Protein AF-A0A1J3I3Y5-F1 (afdb_monomer_lite)

Foldseek 3Di:
DDPQVVQLCCLQPVLDHDDPPVLYQKDADDDDPVCCLPRRIDGDVVNDDPVQDPVNVVVSRVNSSVNNVCVVCVVVVVNVVVVVVVVVVVDPPPPPPDDDDD

Sequence (102 aa):
CSPLFEMVRSWVLEGELEDTFGEFFVVGQPVKVDLLWREGYKLHPGMLPSFISPSLAQRILRTGKSINFLRVCCDDHGWADAASEAAAASGTTTRRGGLGYG

Radius of gyration: 20.1 Å; chains: 1; bounding box: 39×53×52 Å

pLDDT: mean 79.62, std 18.86, range [36.91, 97.94]

Structure (mmCIF, N/CA/C/O backbone):
data_AF-A0A1J3I3Y5-F1
#
_entry.id   AF-A0A1J3I3Y5-F1
#
loop_
_atom_site.group_PDB
_atom_site.id
_atom_site.type_symbol
_atom_site.label_atom_id
_atom_site.label_alt_id
_atom_site.label_comp_id
_atom_site.label_asym_id
_atom_site.label_entity_id
_atom_site.label_seq_id
_atom_site.pdbx_PDB_ins_code
_atom_site.Cartn_x
_atom_site.Cartn_y
_atom_site.Cartn_z
_atom_site.occupancy
_atom_site.B_iso_or_equiv
_atom_site.auth_seq_id
_atom_site.auth_comp_id
_atom_site.auth_asym_id
_atom_site.auth_atom_id
_atom_site.pdbx_PDB_model_num
ATOM 1 N N . CYS A 1 1 ? 9.875 -0.960 19.545 1.00 55.75 1 CYS A N 1
ATOM 2 C CA . CYS A 1 1 ? 9.530 -1.567 18.245 1.00 55.75 1 CYS A CA 1
ATOM 3 C C . CYS A 1 1 ? 8.087 -2.048 18.315 1.00 55.75 1 CYS A C 1
ATOM 5 O O . CYS A 1 1 ? 7.784 -2.843 19.194 1.00 55.75 1 CYS A O 1
ATOM 7 N N . SER A 1 2 ? 7.190 -1.495 17.495 1.00 85.69 2 SER A N 1
ATOM 8 C CA . SER A 1 2 ? 5.782 -1.915 17.420 1.00 85.69 2 SER A CA 1
ATOM 9 C C . SER A 1 2 ? 5.587 -2.663 16.096 1.00 85.69 2 SER A C 1
ATOM 11 O O . SER A 1 2 ? 5.996 -2.105 15.078 1.00 85.69 2 SER A O 1
ATOM 13 N N . PRO A 1 3 ? 4.990 -3.871 16.069 1.00 90.38 3 PRO A N 1
ATOM 14 C CA . PRO A 1 3 ? 4.810 -4.652 14.837 1.00 90.38 3 PRO A CA 1
ATOM 15 C C . PRO A 1 3 ? 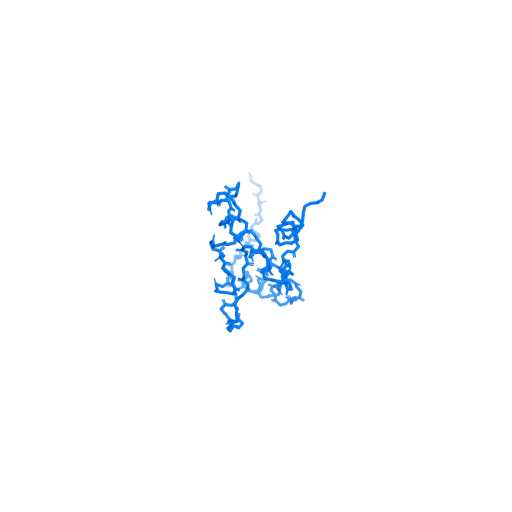4.134 -3.864 13.710 1.00 90.38 3 PRO A C 1
ATOM 17 O O . PRO A 1 3 ? 4.601 -3.858 12.577 1.00 90.38 3 PRO A O 1
ATOM 20 N N . LEU A 1 4 ? 3.102 -3.084 14.046 1.00 91.88 4 LEU A N 1
ATOM 21 C CA . LEU A 1 4 ? 2.415 -2.215 13.092 1.00 91.88 4 LEU A CA 1
ATOM 22 C C . LEU A 1 4 ? 3.343 -1.185 12.443 1.00 91.88 4 LEU A C 1
ATOM 24 O O . LEU A 1 4 ? 3.210 -0.890 11.259 1.00 91.88 4 LEU A O 1
ATOM 28 N N . PHE A 1 5 ? 4.262 -0.611 13.220 1.00 93.06 5 PHE A N 1
ATOM 29 C CA . PHE A 1 5 ? 5.198 0.371 12.691 1.00 93.06 5 PHE A CA 1
ATOM 30 C C . PHE A 1 5 ? 6.138 -0.263 11.667 1.00 93.06 5 PHE A C 1
ATOM 32 O O . PHE A 1 5 ? 6.355 0.337 10.620 1.00 93.06 5 PHE A O 1
ATOM 39 N N . GLU A 1 6 ? 6.635 -1.474 11.926 1.00 94.00 6 GLU A N 1
ATOM 40 C CA . GLU A 1 6 ? 7.484 -2.192 10.969 1.00 94.00 6 GLU A CA 1
ATOM 41 C C . GLU A 1 6 ? 6.720 -2.563 9.693 1.00 94.00 6 GLU A C 1
ATOM 43 O O . GLU A 1 6 ? 7.236 -2.327 8.604 1.00 94.00 6 GLU A O 1
ATOM 48 N N . MET A 1 7 ? 5.465 -3.017 9.803 1.00 95.19 7 MET A N 1
ATOM 49 C CA . MET A 1 7 ? 4.617 -3.287 8.630 1.00 95.19 7 MET A CA 1
ATOM 50 C C . MET A 1 7 ? 4.401 -2.028 7.776 1.00 95.19 7 MET A C 1
ATOM 52 O O . MET A 1 7 ? 4.545 -2.057 6.555 1.00 95.19 7 MET A O 1
ATOM 56 N N . VAL A 1 8 ? 4.117 -0.883 8.410 1.00 95.50 8 VAL A N 1
ATOM 57 C CA . VAL A 1 8 ? 3.999 0.403 7.701 1.00 95.50 8 VAL A CA 1
ATOM 58 C C . VAL A 1 8 ? 5.339 0.829 7.099 1.00 95.50 8 VAL A C 1
ATOM 60 O O . VAL A 1 8 ? 5.359 1.329 5.976 1.00 95.50 8 VAL A O 1
ATOM 63 N N . ARG A 1 9 ? 6.447 0.649 7.827 1.00 95.25 9 ARG A N 1
ATOM 64 C CA . ARG A 1 9 ? 7.798 1.014 7.385 1.00 95.25 9 ARG A CA 1
ATOM 65 C C . ARG A 1 9 ? 8.189 0.228 6.138 1.00 95.25 9 ARG A C 1
ATOM 67 O O . ARG A 1 9 ? 8.552 0.857 5.149 1.00 95.25 9 ARG A O 1
ATOM 74 N N . SER A 1 10 ? 8.081 -1.098 6.171 1.00 95.38 10 SER A N 1
ATOM 75 C CA . SER A 1 10 ? 8.432 -1.949 5.031 1.00 95.38 10 SER A CA 1
ATOM 76 C C . SER A 1 10 ? 7.543 -1.642 3.822 1.00 95.38 10 SER A C 1
ATOM 78 O O . SER A 1 10 ? 8.045 -1.354 2.736 1.00 95.38 10 SER A O 1
ATOM 80 N N . TRP A 1 11 ? 6.229 -1.493 4.022 1.00 96.19 11 TRP A N 1
ATOM 81 C CA . TRP A 1 11 ? 5.326 -1.134 2.927 1.00 96.19 11 TRP A CA 1
ATOM 82 C C . TRP A 1 11 ? 5.637 0.232 2.296 1.00 96.19 11 TRP A C 1
ATOM 84 O O . TRP A 1 11 ? 5.648 0.376 1.076 1.00 96.19 11 TRP A O 1
ATOM 94 N N . VAL A 1 12 ? 5.882 1.263 3.108 1.00 96.44 12 VAL A N 1
ATOM 95 C CA . VAL A 1 12 ? 6.051 2.643 2.620 1.00 96.44 12 VAL A CA 1
ATOM 96 C C . VAL A 1 12 ? 7.463 2.926 2.111 1.00 96.44 12 VAL A C 1
ATOM 98 O O . VAL A 1 12 ? 7.611 3.799 1.257 1.00 96.44 12 VAL A O 1
ATOM 101 N N . LEU A 1 13 ? 8.487 2.242 2.627 1.00 93.56 13 LEU A N 1
ATOM 102 C CA . LEU A 1 13 ? 9.887 2.491 2.263 1.00 93.56 13 LEU A CA 1
ATOM 103 C C . LEU A 1 13 ? 10.443 1.464 1.277 1.00 93.56 13 LEU A C 1
ATOM 105 O O . LEU A 1 13 ? 11.194 1.839 0.382 1.00 93.56 13 LEU A O 1
ATOM 109 N N . GLU A 1 14 ? 10.082 0.193 1.433 1.00 93.56 14 GLU A N 1
ATOM 110 C CA . GLU A 1 14 ? 10.614 -0.923 0.637 1.00 93.56 14 GLU A CA 1
ATOM 111 C C . GLU A 1 14 ? 9.580 -1.418 -0.395 1.00 93.56 14 GLU A C 1
ATOM 113 O O . GLU A 1 14 ? 9.927 -2.067 -1.383 1.00 93.56 14 GLU A O 1
ATOM 118 N N . GLY A 1 15 ? 8.299 -1.069 -0.215 1.00 92.50 15 GLY A N 1
ATOM 119 C CA . GLY A 1 15 ? 7.215 -1.502 -1.096 1.00 92.50 15 GLY A CA 1
ATOM 120 C C . GLY A 1 15 ? 6.863 -2.978 -0.924 1.00 92.50 15 GLY A C 1
ATOM 121 O O . GLY A 1 15 ? 6.254 -3.550 -1.826 1.00 92.50 15 GLY A O 1
ATOM 122 N N . GLU A 1 16 ? 7.265 -3.612 0.180 1.00 91.88 16 GLU A N 1
ATOM 123 C CA . GLU A 1 16 ? 6.963 -5.019 0.462 1.00 91.88 16 GLU A CA 1
ATOM 124 C C . GLU A 1 16 ? 5.710 -5.132 1.327 1.00 91.88 16 GLU A C 1
ATOM 126 O O . GLU A 1 16 ? 5.522 -4.373 2.279 1.00 91.88 16 GLU A O 1
ATOM 131 N N . LEU A 1 17 ? 4.839 -6.079 0.985 1.00 91.75 17 LEU A N 1
ATOM 132 C CA . LEU A 1 17 ? 3.660 -6.399 1.779 1.00 91.75 17 LEU A CA 1
ATOM 133 C C . LEU A 1 17 ? 3.819 -7.803 2.363 1.00 91.75 17 LEU A C 1
ATOM 135 O O . LEU A 1 17 ? 3.384 -8.782 1.760 1.00 91.75 17 LEU A O 1
ATOM 139 N N . GLU A 1 18 ? 4.444 -7.887 3.532 1.00 87.56 18 GLU A N 1
ATOM 140 C CA . GLU A 1 18 ? 4.549 -9.124 4.306 1.00 87.56 18 GLU A CA 1
ATOM 141 C C . GLU A 1 18 ? 3.458 -9.157 5.378 1.00 87.56 18 GLU A C 1
ATOM 143 O O . GLU A 1 18 ? 3.560 -8.503 6.413 1.00 87.56 18 GLU A O 1
ATOM 148 N N . ASP A 1 19 ? 2.391 -9.909 5.114 1.00 90.62 19 ASP A N 1
ATOM 149 C CA . ASP A 1 19 ? 1.265 -10.061 6.038 1.00 90.62 19 ASP A CA 1
ATOM 150 C C . ASP A 1 19 ? 0.829 -11.530 6.140 1.00 90.62 19 ASP A C 1
ATOM 152 O O . ASP A 1 19 ? -0.240 -11.933 5.682 1.00 90.62 19 ASP A O 1
ATOM 156 N N . THR A 1 20 ? 1.698 -12.362 6.719 1.00 86.94 20 THR A N 1
ATOM 157 C CA . THR A 1 20 ? 1.469 -13.811 6.875 1.00 86.94 20 THR A CA 1
ATOM 158 C C . THR A 1 20 ? 0.224 -14.126 7.708 1.00 86.94 20 THR A C 1
ATOM 160 O O . THR A 1 20 ? -0.407 -15.164 7.509 1.00 86.94 20 THR A O 1
ATOM 163 N N . PHE A 1 21 ? -0.132 -13.243 8.644 1.00 89.38 21 PHE A N 1
ATOM 164 C CA . PHE A 1 21 ? -1.209 -13.467 9.609 1.00 89.38 21 PHE A CA 1
ATOM 165 C C . PHE A 1 21 ? -2.477 -12.650 9.331 1.00 89.38 21 PHE A C 1
ATOM 167 O O . PHE A 1 21 ? -3.463 -12.817 10.048 1.00 89.38 21 PHE A O 1
ATOM 174 N N . GLY A 1 22 ? -2.494 -11.812 8.290 1.00 88.50 22 GLY A N 1
ATOM 175 C CA . GLY A 1 22 ? -3.648 -10.968 7.971 1.00 88.50 22 GLY A CA 1
ATOM 176 C C . GLY A 1 22 ? -3.895 -9.875 9.015 1.00 88.50 22 GLY A C 1
ATOM 177 O O . GLY A 1 22 ? -5.045 -9.503 9.252 1.00 88.50 22 GLY A O 1
ATOM 178 N N . GLU A 1 23 ? -2.848 -9.422 9.704 1.00 91.81 23 GLU A N 1
ATOM 179 C CA . GLU A 1 23 ? -2.932 -8.462 10.807 1.00 91.81 23 GLU A CA 1
ATOM 180 C C . GLU A 1 23 ? -2.800 -7.004 10.343 1.00 91.81 23 GLU A C 1
ATOM 182 O O . GLU A 1 23 ? -3.111 -6.074 11.097 1.00 91.81 23 GLU A O 1
ATOM 187 N N . PHE A 1 24 ? -2.384 -6.780 9.094 1.00 95.19 24 PHE A N 1
ATOM 188 C CA . PHE A 1 24 ? -2.200 -5.442 8.558 1.00 95.19 24 PHE A CA 1
ATOM 189 C C . PHE A 1 24 ? -3.492 -4.854 7.969 1.00 95.19 24 PHE A C 1
ATOM 191 O O . PHE A 1 24 ? -4.386 -5.539 7.477 1.00 95.19 24 PHE A O 1
ATOM 198 N N . PHE A 1 25 ? -3.602 -3.523 7.988 1.00 95.75 25 PHE A N 1
ATOM 199 C CA . PHE A 1 25 ? -4.758 -2.825 7.419 1.00 95.75 25 PHE A CA 1
ATOM 200 C C . PHE A 1 25 ? -4.655 -2.614 5.901 1.00 95.75 25 PHE A C 1
ATOM 202 O O . PHE A 1 25 ? -5.615 -2.129 5.300 1.00 95.75 25 PHE A O 1
ATOM 209 N N . VAL A 1 26 ? -3.519 -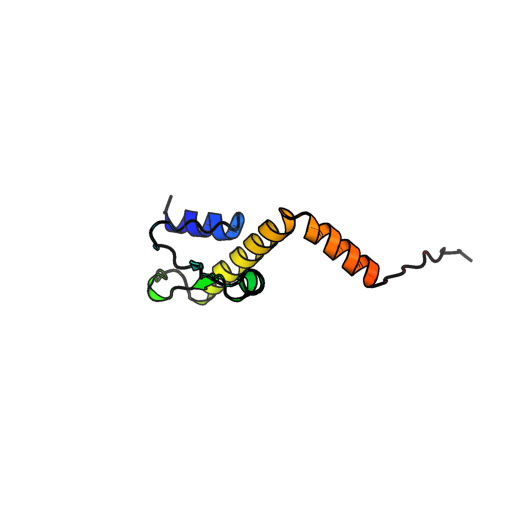2.932 5.272 1.00 96.00 26 VAL A N 1
ATOM 210 C CA . VAL A 1 26 ? -3.377 -3.002 3.810 1.00 96.00 26 VAL A CA 1
ATOM 211 C C . VAL A 1 26 ? -3.376 -4.466 3.411 1.00 96.00 26 VAL A C 1
ATOM 213 O O . VAL A 1 26 ? -2.597 -5.244 3.941 1.00 96.00 26 VAL A O 1
ATOM 216 N N . VAL A 1 27 ? -4.229 -4.826 2.457 1.00 94.31 27 VAL A N 1
ATOM 217 C CA . VAL A 1 27 ? -4.423 -6.217 2.043 1.00 94.31 27 VAL A CA 1
ATOM 218 C C . VAL A 1 27 ? -4.208 -6.342 0.541 1.00 94.31 27 VAL A C 1
ATOM 220 O O . VAL A 1 27 ? -4.748 -5.549 -0.243 1.00 94.31 27 VAL A O 1
ATOM 223 N N . GLY A 1 28 ? -3.436 -7.356 0.154 1.00 91.69 28 GLY A N 1
ATOM 224 C CA . GLY A 1 28 ? -3.257 -7.770 -1.233 1.00 91.69 28 GLY A CA 1
ATOM 225 C C . GLY A 1 28 ? -4.495 -8.495 -1.769 1.00 91.69 28 GLY A C 1
ATOM 226 O O . GLY A 1 28 ? -5.152 -9.248 -1.053 1.00 91.69 28 GLY A O 1
ATOM 227 N N . GLN A 1 29 ? -4.835 -8.273 -3.035 1.00 86.50 29 GLN A N 1
ATOM 228 C CA . GLN A 1 29 ? -5.925 -8.963 -3.721 1.00 86.50 29 GLN A CA 1
ATOM 229 C C . GLN A 1 29 ? -5.382 -9.780 -4.892 1.00 86.50 29 GLN A C 1
ATOM 231 O O . GLN A 1 29 ? -4.565 -9.264 -5.657 1.00 86.50 29 GLN A O 1
ATOM 236 N N . PRO A 1 30 ? -5.866 -11.020 -5.089 1.00 84.19 30 PRO A N 1
ATOM 237 C CA . PRO A 1 30 ? -5.533 -11.787 -6.276 1.00 84.19 30 PRO A CA 1
ATOM 238 C C . PRO A 1 30 ? -6.207 -11.129 -7.482 1.00 84.19 30 PRO A C 1
ATOM 240 O O . PRO A 1 30 ? -7.422 -11.204 -7.660 1.00 84.19 30 PRO A O 1
ATOM 243 N N . VAL A 1 31 ? -5.412 -10.453 -8.303 1.00 85.50 31 VAL A N 1
ATOM 244 C CA . VAL A 1 31 ? -5.856 -9.805 -9.540 1.00 85.50 31 VAL A CA 1
ATOM 245 C C . VAL A 1 31 ? -4.932 -10.200 -10.685 1.00 85.50 31 VAL A C 1
ATOM 247 O O . VAL A 1 31 ? -3.819 -10.678 -10.471 1.00 85.50 31 VAL A O 1
ATOM 250 N N . LYS A 1 32 ? -5.394 -10.003 -11.922 1.00 79.44 32 LYS A N 1
ATOM 251 C CA . LYS A 1 32 ? -4.536 -10.148 -13.105 1.00 79.44 32 LYS A CA 1
ATOM 252 C C . LYS A 1 32 ? -3.362 -9.171 -13.015 1.00 79.44 32 LYS A C 1
ATOM 254 O O . LYS A 1 32 ? -3.534 -8.067 -12.501 1.00 79.44 32 LYS A O 1
ATOM 259 N N . VAL A 1 33 ? -2.212 -9.548 -13.574 1.00 76.19 33 VAL A N 1
ATOM 260 C CA . VAL A 1 33 ? -0.983 -8.731 -13.566 1.00 76.19 33 VAL A CA 1
ATOM 261 C C . VAL A 1 33 ? -1.248 -7.311 -14.083 1.00 76.19 33 VAL A C 1
ATOM 263 O O . VAL A 1 33 ? -0.896 -6.340 -13.418 1.00 76.19 33 VAL A O 1
ATOM 266 N N . ASP A 1 34 ? -2.009 -7.178 -15.173 1.00 77.00 34 ASP A N 1
ATOM 267 C CA . ASP A 1 34 ? -2.372 -5.881 -15.772 1.00 77.00 34 ASP A CA 1
ATOM 268 C C . ASP A 1 34 ? -3.210 -4.972 -14.859 1.00 77.00 34 ASP A C 1
ATOM 270 O O . ASP A 1 34 ? -3.323 -3.773 -15.105 1.00 77.00 34 ASP A O 1
ATOM 274 N N . LEU A 1 35 ? -3.835 -5.532 -13.819 1.00 79.31 35 LEU A N 1
ATOM 275 C CA . LEU A 1 35 ? -4.676 -4.818 -12.856 1.00 79.31 35 LEU A CA 1
ATOM 276 C C . LEU A 1 35 ? -4.015 -4.685 -11.482 1.00 79.31 35 LEU A C 1
ATOM 278 O O . LEU A 1 35 ? -4.557 -3.980 -10.628 1.00 79.31 35 LEU A O 1
ATOM 282 N N . LEU A 1 36 ? -2.851 -5.308 -11.264 1.00 81.75 36 LEU A N 1
ATOM 283 C CA . LEU A 1 36 ? -2.146 -5.331 -9.978 1.00 81.75 36 LEU A CA 1
ATOM 284 C C . LEU A 1 36 ? -1.942 -3.917 -9.419 1.00 81.75 36 LEU A C 1
ATOM 286 O O . LEU A 1 36 ? -2.277 -3.631 -8.269 1.00 81.75 36 LEU A O 1
ATOM 290 N N . TRP A 1 37 ? -1.511 -2.990 -10.273 1.00 80.38 37 TRP A N 1
ATOM 291 C CA . TRP A 1 37 ? -1.279 -1.594 -9.902 1.00 80.38 37 TRP A CA 1
ATOM 292 C C . TRP A 1 37 ? -2.569 -0.849 -9.506 1.00 80.38 37 TRP A C 1
ATOM 294 O O . TRP A 1 37 ? -2.552 0.013 -8.619 1.00 80.38 37 TRP A O 1
ATOM 304 N N . ARG A 1 38 ? -3.725 -1.195 -10.089 1.00 81.69 38 ARG A N 1
ATOM 305 C CA . ARG A 1 38 ? -5.017 -0.550 -9.780 1.00 81.69 38 ARG A CA 1
ATOM 306 C C . ARG A 1 38 ? -5.698 -1.169 -8.577 1.00 81.69 38 ARG A C 1
ATOM 308 O O . ARG A 1 38 ? -6.042 -0.453 -7.639 1.00 81.69 38 ARG A O 1
ATOM 315 N N . GLU A 1 39 ? -5.863 -2.480 -8.603 1.00 86.50 39 GLU A N 1
ATOM 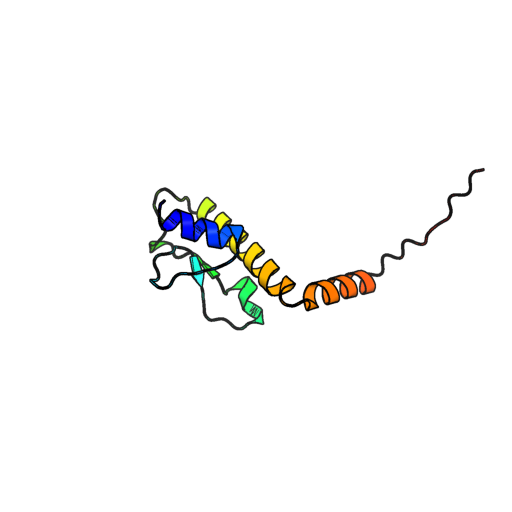316 C CA . GLU A 1 39 ? -6.818 -3.208 -7.765 1.00 86.50 39 GLU A CA 1
ATOM 317 C C . GLU A 1 39 ? -6.144 -4.228 -6.841 1.00 86.50 39 GLU A C 1
ATOM 319 O O . GLU A 1 39 ? -6.787 -4.739 -5.923 1.00 86.50 39 GLU A O 1
ATOM 324 N N . GLY A 1 40 ? -4.840 -4.462 -7.017 1.00 90.00 40 GLY A N 1
ATOM 325 C CA . GLY A 1 40 ? -4.078 -5.454 -6.259 1.00 90.00 40 GLY A CA 1
ATOM 326 C C . GLY A 1 40 ? -3.900 -5.133 -4.779 1.00 90.00 40 GLY A C 1
ATOM 327 O O . GLY A 1 40 ? -3.555 -6.027 -4.021 1.00 90.00 40 GLY A O 1
ATOM 328 N N . TYR A 1 41 ? -4.183 -3.904 -4.336 1.00 94.31 41 TYR A N 1
ATOM 329 C CA . TYR A 1 41 ? -4.052 -3.505 -2.932 1.00 94.31 41 TYR A CA 1
ATOM 330 C C . TYR A 1 41 ? -5.224 -2.636 -2.482 1.00 94.31 41 TYR A C 1
ATOM 332 O O . TYR A 1 41 ? -5.581 -1.665 -3.164 1.00 94.31 41 TYR A O 1
ATOM 340 N N . LYS A 1 42 ? -5.783 -2.952 -1.310 1.00 94.69 42 LYS A N 1
ATOM 341 C CA . LYS A 1 42 ? -6.892 -2.218 -0.681 1.00 94.69 42 LYS A CA 1
ATOM 342 C C . LYS A 1 42 ? -6.662 -2.006 0.813 1.00 94.69 42 LYS A C 1
ATOM 344 O O . LYS A 1 42 ? -5.857 -2.695 1.428 1.00 94.69 42 LYS A O 1
ATOM 349 N N . LEU A 1 43 ? -7.415 -1.075 1.397 1.00 96.00 43 LEU A N 1
ATOM 350 C CA . LEU A 1 43 ? -7.524 -0.967 2.851 1.00 96.00 43 LEU A CA 1
ATOM 351 C C . LEU A 1 43 ? -8.537 -1.980 3.393 1.00 96.00 43 LEU A C 1
ATOM 353 O O . LEU A 1 43 ? -9.563 -2.226 2.756 1.00 96.00 43 LEU A O 1
ATOM 357 N N . HIS A 1 44 ? -8.287 -2.481 4.599 1.00 95.19 44 HIS A N 1
ATOM 358 C CA . HIS A 1 44 ? -9.228 -3.242 5.412 1.00 95.19 44 HIS A CA 1
ATOM 359 C C . HIS A 1 44 ? -9.709 -2.375 6.591 1.00 95.19 44 HIS A C 1
ATOM 361 O O . HIS A 1 44 ? -9.049 -2.327 7.630 1.00 95.19 44 HIS A O 1
ATOM 367 N N . PRO A 1 45 ? -10.867 -1.692 6.481 1.00 91.94 45 PRO A N 1
ATOM 368 C CA . PRO A 1 45 ? -11.319 -0.734 7.495 1.00 91.94 45 PRO A CA 1
ATOM 369 C C . PRO A 1 45 ? -11.463 -1.332 8.898 1.00 91.94 45 PRO A C 1
ATOM 371 O O . PRO A 1 45 ? -11.185 -0.651 9.877 1.00 91.94 45 PRO A O 1
ATOM 374 N N . GLY A 1 46 ? -11.843 -2.611 9.000 1.00 92.94 46 GLY A N 1
ATOM 375 C CA . GLY A 1 46 ? -11.982 -3.307 10.286 1.00 92.94 46 GLY A CA 1
ATOM 376 C C . GLY A 1 46 ? -10.664 -3.594 11.014 1.00 92.94 46 GLY A C 1
ATOM 377 O O . GLY A 1 46 ? -10.697 -3.894 12.198 1.00 92.94 46 GLY A O 1
ATOM 378 N N . MET A 1 47 ? -9.522 -3.480 10.326 1.00 93.38 47 MET A N 1
ATOM 379 C CA . MET A 1 47 ? -8.183 -3.681 10.898 1.00 93.38 47 MET A CA 1
ATOM 380 C C . MET A 1 47 ? -7.458 -2.348 11.113 1.00 93.38 47 MET A C 1
ATOM 382 O O . MET A 1 47 ? -6.296 -2.328 11.508 1.00 93.38 47 MET A O 1
ATOM 386 N N . LEU A 1 48 ? -8.120 -1.218 10.832 1.00 94.81 48 LEU A N 1
ATOM 387 C CA . LEU A 1 48 ? -7.508 0.094 10.952 1.00 94.81 48 LEU A CA 1
ATOM 388 C C . LEU A 1 48 ? -7.454 0.524 12.428 1.00 94.81 48 LEU A C 1
ATOM 390 O O . LEU A 1 48 ? -8.506 0.687 13.050 1.00 94.81 48 LEU A O 1
ATOM 394 N N . PRO A 1 49 ? -6.261 0.761 13.000 1.00 93.25 49 PRO A N 1
ATOM 395 C CA . PRO A 1 49 ? -6.148 1.233 14.374 1.00 93.25 49 PRO A CA 1
ATOM 396 C C . PRO A 1 49 ? -6.756 2.627 14.536 1.00 93.25 49 PRO A C 1
ATOM 398 O O . PRO A 1 49 ? -6.581 3.491 13.679 1.00 93.25 49 PRO A O 1
ATOM 401 N N . SER A 1 50 ? -7.407 2.885 15.671 1.00 94.44 50 SER A N 1
ATOM 402 C CA . SER A 1 50 ? -8.144 4.136 15.924 1.00 94.44 50 SER A CA 1
ATOM 403 C C . SER A 1 50 ? -7.281 5.404 15.899 1.00 94.44 50 SER A C 1
ATOM 405 O O . SER A 1 50 ? -7.791 6.489 15.632 1.00 94.44 50 SER A O 1
ATOM 407 N N . PHE A 1 51 ? -5.976 5.283 16.150 1.00 94.12 51 PHE A N 1
ATOM 408 C CA . PHE A 1 51 ? -5.025 6.395 16.068 1.00 94.12 51 PHE A CA 1
ATOM 409 C C . PHE A 1 51 ? -4.576 6.713 14.632 1.00 94.12 51 PHE A C 1
ATOM 411 O O . PHE A 1 51 ? -3.944 7.745 14.405 1.00 94.12 51 PHE A O 1
ATOM 418 N N . ILE A 1 52 ? -4.891 5.855 13.655 1.00 94.88 52 ILE A N 1
ATOM 419 C CA . ILE A 1 52 ? -4.639 6.107 12.235 1.00 94.88 52 ILE A CA 1
ATOM 420 C C . ILE A 1 52 ? -5.929 6.623 11.609 1.00 94.88 52 ILE A C 1
ATOM 422 O O . ILE A 1 52 ? -6.922 5.911 11.483 1.00 94.88 52 ILE A O 1
ATOM 426 N N . SER A 1 53 ? -5.908 7.877 11.163 1.00 96.94 53 SER A N 1
ATOM 427 C CA . SER A 1 53 ? -7.048 8.435 10.445 1.00 96.94 53 SER A CA 1
ATOM 428 C C . SER A 1 53 ? -7.236 7.749 9.081 1.00 96.94 53 SER A C 1
ATOM 430 O O . SER A 1 53 ? -6.255 7.351 8.441 1.00 96.94 53 SER A O 1
ATOM 432 N N . PRO A 1 54 ? -8.470 7.686 8.549 1.00 96.31 54 PRO A N 1
ATOM 433 C CA . PRO A 1 54 ? -8.714 7.151 7.209 1.00 96.31 54 PRO A CA 1
ATOM 434 C C . PRO A 1 54 ? -7.902 7.862 6.116 1.00 96.31 54 PRO A C 1
ATOM 436 O O . PRO A 1 54 ? -7.456 7.237 5.156 1.00 96.31 54 PRO A O 1
ATOM 439 N N . SER A 1 55 ? -7.662 9.168 6.272 1.00 97.12 55 SER A N 1
ATOM 440 C CA . SER A 1 55 ? -6.842 9.948 5.341 1.00 97.12 55 SER A CA 1
ATOM 441 C C . SER A 1 55 ? -5.364 9.556 5.395 1.00 97.12 55 SER A C 1
ATOM 443 O O . SER A 1 55 ? -4.722 9.463 4.347 1.00 97.12 55 SER A O 1
ATOM 445 N N . LEU A 1 56 ? -4.823 9.275 6.585 1.00 97.12 56 LEU A N 1
ATOM 446 C CA . LEU A 1 56 ? -3.464 8.762 6.734 1.00 97.12 56 LEU A CA 1
ATOM 447 C C . LEU A 1 56 ? -3.346 7.348 6.155 1.00 97.12 56 LEU A C 1
ATOM 449 O O . LEU A 1 56 ? -2.417 7.089 5.396 1.00 97.12 56 LEU A O 1
ATOM 453 N N . ALA A 1 57 ? -4.315 6.472 6.420 1.00 97.38 57 ALA A N 1
ATOM 454 C CA . ALA A 1 57 ? -4.352 5.122 5.859 1.00 97.38 57 ALA A CA 1
ATOM 455 C C . ALA A 1 57 ? -4.337 5.136 4.321 1.00 97.38 57 ALA A C 1
ATOM 457 O O . ALA A 1 57 ? -3.563 4.420 3.689 1.00 97.38 57 ALA A O 1
ATOM 458 N N . GLN A 1 58 ? -5.136 6.016 3.709 1.00 97.06 58 GLN A N 1
ATOM 459 C CA . GLN A 1 58 ? -5.145 6.221 2.258 1.00 97.06 58 GLN A CA 1
ATOM 460 C C . GLN A 1 58 ? -3.798 6.713 1.726 1.00 97.06 58 GLN A C 1
ATOM 462 O O . GLN A 1 58 ? -3.364 6.275 0.661 1.00 97.06 58 GLN A O 1
ATOM 467 N N . ARG A 1 59 ? -3.116 7.603 2.457 1.00 97.94 59 ARG A N 1
ATOM 468 C CA . ARG A 1 59 ? -1.764 8.045 2.094 1.00 97.94 59 ARG A CA 1
ATOM 469 C C . ARG A 1 59 ? -0.763 6.895 2.173 1.00 97.94 59 ARG A C 1
ATOM 471 O O . ARG A 1 59 ? -0.032 6.707 1.214 1.00 97.94 59 ARG A O 1
ATOM 478 N N . ILE A 1 60 ? -0.777 6.109 3.250 1.00 97.19 60 ILE A N 1
ATOM 479 C CA . ILE A 1 60 ? 0.088 4.928 3.418 1.00 97.19 60 ILE A CA 1
ATOM 480 C C . ILE A 1 60 ? -0.123 3.942 2.264 1.00 97.19 60 ILE A C 1
ATOM 482 O O . ILE A 1 60 ? 0.847 3.524 1.633 1.00 97.19 60 ILE A O 1
ATOM 486 N N . LEU A 1 61 ? -1.382 3.628 1.931 1.00 96.62 61 LEU A N 1
ATOM 487 C CA . LEU A 1 61 ? -1.711 2.760 0.800 1.00 96.62 61 LEU A CA 1
ATOM 488 C C . LEU A 1 61 ? -1.128 3.310 -0.505 1.00 96.62 61 LEU A C 1
ATOM 490 O O . LEU A 1 61 ? -0.433 2.590 -1.211 1.00 96.62 61 LEU A O 1
ATOM 494 N N . ARG A 1 62 ? -1.399 4.579 -0.828 1.00 95.62 62 ARG A N 1
ATOM 495 C CA . ARG A 1 62 ? -0.934 5.195 -2.079 1.00 95.62 62 ARG A CA 1
ATOM 496 C C . ARG A 1 62 ? 0.586 5.238 -2.168 1.00 95.62 62 ARG A C 1
ATOM 498 O O . ARG A 1 62 ? 1.118 4.900 -3.217 1.00 95.62 62 ARG A O 1
ATOM 505 N N . THR A 1 63 ? 1.269 5.617 -1.089 1.00 96.62 63 THR A N 1
ATOM 506 C CA . THR A 1 63 ? 2.732 5.686 -1.077 1.00 96.62 63 THR A CA 1
ATOM 507 C C . THR A 1 63 ? 3.344 4.308 -1.290 1.00 96.62 63 THR A C 1
ATOM 509 O O . THR A 1 63 ? 4.143 4.157 -2.207 1.00 96.62 63 THR A O 1
ATOM 512 N N . GLY A 1 64 ? 2.925 3.294 -0.526 1.00 95.62 64 GLY A N 1
ATOM 513 C CA . GLY A 1 64 ? 3.474 1.950 -0.706 1.00 95.62 64 GLY A CA 1
ATOM 514 C C . GLY A 1 64 ? 3.124 1.336 -2.064 1.00 95.62 64 GLY A C 1
ATOM 515 O O . GLY A 1 64 ? 3.985 0.715 -2.671 1.00 95.62 64 GLY A O 1
ATOM 516 N N . LYS A 1 65 ? 1.939 1.620 -2.639 1.00 93.56 65 LYS A N 1
ATOM 517 C CA . LYS A 1 65 ? 1.621 1.226 -4.029 1.00 93.56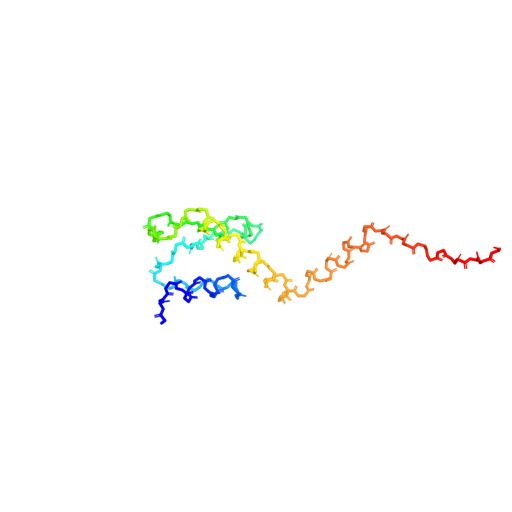 65 LYS A CA 1
ATOM 518 C C . LYS A 1 65 ? 2.584 1.848 -5.041 1.00 93.56 65 LYS A C 1
ATOM 520 O O . LYS A 1 65 ? 3.006 1.155 -5.959 1.00 93.56 65 LYS A O 1
ATOM 525 N N . SER A 1 66 ? 2.930 3.127 -4.888 1.00 93.06 66 SER A N 1
ATOM 526 C CA . SER A 1 66 ? 3.892 3.790 -5.776 1.00 93.06 66 S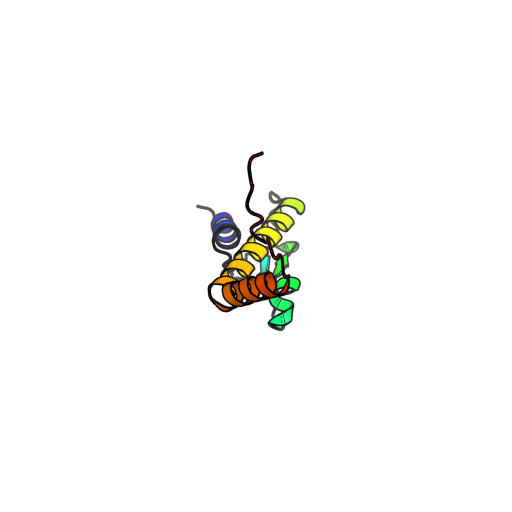ER A CA 1
ATOM 527 C C . SER A 1 66 ? 5.294 3.194 -5.650 1.00 93.06 66 SER A C 1
ATOM 529 O O . SER A 1 66 ? 5.945 2.982 -6.666 1.00 93.06 66 SER A O 1
ATOM 531 N N . ILE A 1 67 ? 5.752 2.8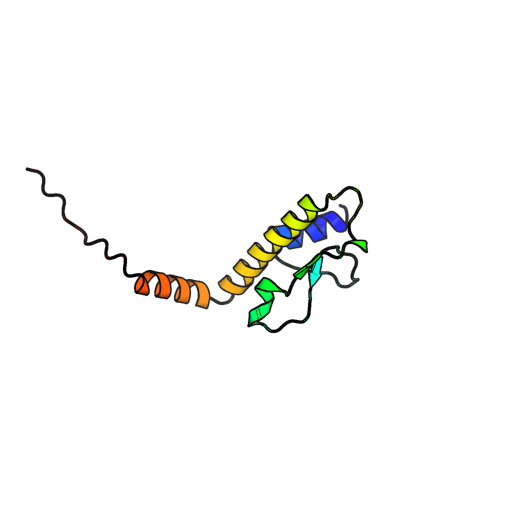92 -4.431 1.00 92.62 67 ILE A N 1
ATOM 532 C CA . ILE A 1 67 ? 7.065 2.264 -4.217 1.00 92.62 67 ILE A CA 1
ATOM 533 C C . ILE A 1 67 ? 7.078 0.822 -4.733 1.00 92.62 67 ILE A C 1
ATOM 535 O O . ILE A 1 67 ? 7.995 0.454 -5.460 1.00 92.62 67 ILE A O 1
ATOM 539 N N . ASN A 1 68 ? 6.039 0.034 -4.444 1.00 90.69 68 ASN A N 1
ATOM 540 C CA . ASN A 1 68 ? 5.881 -1.322 -4.971 1.00 90.69 68 ASN A CA 1
ATOM 541 C C . ASN A 1 68 ? 5.885 -1.326 -6.508 1.00 90.69 68 ASN A C 1
ATOM 543 O O . ASN A 1 68 ? 6.585 -2.130 -7.114 1.00 90.69 68 ASN A O 1
ATOM 547 N N . PHE A 1 69 ? 5.177 -0.381 -7.138 1.00 87.38 69 PHE A N 1
ATOM 548 C CA . PHE A 1 69 ? 5.193 -0.212 -8.591 1.00 87.38 69 PHE A CA 1
ATOM 549 C C . PHE A 1 69 ? 6.595 0.102 -9.116 1.00 87.38 69 PHE A C 1
ATOM 551 O O . PHE A 1 69 ? 7.057 -0.568 -10.031 1.00 87.38 69 PHE A O 1
ATOM 558 N N . LEU A 1 70 ? 7.291 1.080 -8.525 1.00 86.31 70 LEU A N 1
ATOM 559 C CA . LEU A 1 70 ? 8.657 1.421 -8.932 1.00 86.31 70 LEU A CA 1
ATOM 560 C C . LEU A 1 70 ? 9.603 0.233 -8.787 1.00 86.31 70 LEU A C 1
ATOM 562 O O . LEU A 1 70 ? 10.427 0.011 -9.661 1.00 86.31 70 LEU A O 1
ATOM 566 N N . ARG A 1 71 ? 9.473 -0.546 -7.715 1.00 84.12 71 ARG A N 1
ATOM 567 C CA . ARG A 1 71 ? 10.284 -1.741 -7.510 1.00 84.12 71 ARG A CA 1
ATOM 568 C C . ARG A 1 71 ? 10.044 -2.782 -8.602 1.00 84.12 71 ARG A C 1
ATOM 570 O O . ARG A 1 71 ? 11.003 -3.195 -9.238 1.00 84.12 71 ARG A O 1
ATOM 577 N N . VAL A 1 72 ? 8.786 -3.151 -8.853 1.00 76.75 72 VAL A N 1
ATOM 578 C CA . VAL A 1 72 ? 8.429 -4.127 -9.900 1.00 76.75 72 VAL A CA 1
ATOM 579 C C . VAL A 1 72 ? 8.883 -3.639 -11.278 1.00 76.75 72 VAL A C 1
ATOM 581 O O . VAL A 1 72 ? 9.477 -4.395 -12.036 1.00 76.75 72 VAL A O 1
ATOM 584 N N . CYS A 1 73 ? 8.672 -2.359 -11.585 1.00 69.00 73 CYS A N 1
ATOM 585 C CA . CYS A 1 73 ? 9.087 -1.773 -12.855 1.00 69.00 73 CYS A CA 1
ATOM 586 C C . CYS A 1 73 ? 10.601 -1.583 -12.997 1.00 69.00 73 CYS A C 1
ATOM 588 O O . CYS A 1 73 ? 11.057 -1.467 -14.122 1.00 69.00 73 CYS A O 1
ATOM 590 N N . CYS A 1 74 ? 11.379 -1.489 -11.918 1.00 64.81 74 CYS A N 1
ATOM 591 C CA . CYS A 1 74 ? 12.832 -1.299 -11.999 1.00 64.81 74 CYS A CA 1
ATOM 592 C C . CYS A 1 74 ? 13.620 -2.616 -11.905 1.00 64.81 74 CYS A C 1
ATOM 594 O O . CYS A 1 74 ? 14.718 -2.684 -12.465 1.00 64.81 74 CYS A O 1
ATOM 596 N N . ASP A 1 75 ? 13.078 -3.641 -11.236 1.00 60.47 75 ASP A N 1
ATOM 597 C CA . ASP A 1 75 ? 13.620 -5.010 -11.285 1.00 60.47 75 ASP A CA 1
ATOM 598 C C . ASP A 1 75 ? 13.481 -5.599 -12.697 1.00 60.47 75 ASP A C 1
ATOM 600 O O . ASP A 1 75 ? 14.408 -6.234 -13.200 1.00 60.47 75 ASP A O 1
ATOM 604 N N . ASP A 1 76 ? 12.382 -5.296 -13.391 1.00 55.09 76 ASP A N 1
ATOM 605 C CA . ASP A 1 76 ? 12.286 -5.472 -14.836 1.00 55.09 76 ASP A CA 1
ATOM 606 C C . ASP A 1 76 ? 12.934 -4.257 -15.520 1.00 55.09 76 ASP A C 1
ATOM 608 O O . ASP A 1 76 ? 12.271 -3.257 -15.777 1.00 55.09 76 ASP A O 1
ATOM 612 N N . HIS A 1 77 ? 14.224 -4.317 -15.879 1.00 53.75 77 HIS A N 1
ATOM 613 C CA . HIS A 1 77 ? 14.922 -3.267 -16.660 1.00 53.75 77 HIS A CA 1
ATOM 614 C C . HIS A 1 77 ? 14.152 -2.754 -17.906 1.00 53.75 77 HIS A C 1
ATOM 616 O O . HIS A 1 77 ? 14.465 -1.691 -18.442 1.00 53.75 77 HIS A O 1
ATOM 622 N N . GLY A 1 78 ? 13.093 -3.453 -18.322 1.00 54.47 78 GLY A N 1
ATOM 623 C CA . GLY A 1 78 ? 12.158 -3.051 -19.361 1.00 54.47 78 GLY A CA 1
ATOM 624 C C . GLY A 1 78 ? 11.421 -1.726 -19.139 1.00 54.47 78 GLY A C 1
ATOM 625 O O . GLY A 1 78 ? 11.056 -1.122 -20.140 1.00 54.47 78 GLY A O 1
ATOM 626 N N . TRP A 1 79 ? 11.213 -1.205 -17.917 1.00 57.88 79 TRP A N 1
ATOM 627 C CA . TRP A 1 79 ? 10.620 0.146 -17.792 1.00 57.88 79 TRP A CA 1
ATOM 628 C C . TRP A 1 79 ? 11.604 1.244 -18.182 1.00 57.88 79 TRP A C 1
ATOM 630 O O . TRP A 1 79 ? 11.194 2.211 -18.811 1.00 57.88 79 TRP A O 1
ATOM 640 N N . ALA A 1 80 ? 12.888 1.126 -17.829 1.00 56.19 80 ALA A N 1
ATOM 641 C CA . ALA A 1 80 ? 13.885 2.118 -18.230 1.00 56.19 80 ALA A CA 1
ATOM 642 C C . ALA A 1 80 ? 14.014 2.159 -19.758 1.00 56.19 80 ALA A C 1
ATOM 644 O O . ALA A 1 80 ? 14.023 3.242 -20.345 1.00 56.19 80 ALA A O 1
ATOM 645 N N . ASP A 1 81 ? 14.007 0.986 -20.390 1.00 56.53 81 ASP A N 1
ATOM 646 C CA . ASP A 1 81 ? 14.033 0.855 -21.843 1.00 56.53 81 ASP A CA 1
ATOM 647 C C . ASP A 1 81 ? 12.723 1.340 -22.483 1.00 56.53 81 ASP A C 1
ATOM 649 O O . ASP A 1 81 ? 12.769 2.173 -23.381 1.00 56.53 81 ASP A O 1
ATOM 653 N N . ALA A 1 82 ? 11.553 0.944 -21.969 1.00 59.03 82 ALA A N 1
ATOM 654 C CA . ALA A 1 82 ? 10.254 1.383 -22.488 1.00 59.03 82 ALA A CA 1
ATOM 655 C C . ALA A 1 82 ? 9.981 2.876 -22.243 1.00 59.03 82 ALA A C 1
ATOM 657 O O . ALA A 1 82 ? 9.359 3.532 -23.073 1.00 59.03 82 ALA A O 1
ATOM 658 N N . ALA A 1 83 ? 10.449 3.444 -21.128 1.00 58.28 83 ALA A N 1
ATOM 659 C CA . ALA A 1 83 ? 10.355 4.872 -20.839 1.00 58.28 83 ALA A CA 1
ATOM 660 C C . ALA A 1 83 ? 11.343 5.677 -21.691 1.00 58.28 83 ALA A C 1
ATOM 662 O O . ALA A 1 83 ? 10.985 6.756 -22.161 1.00 58.28 83 ALA A O 1
ATOM 663 N N . SER A 1 84 ? 12.550 5.155 -21.933 1.00 59.12 84 SER A N 1
ATOM 664 C CA . SER A 1 84 ? 13.519 5.731 -22.873 1.00 59.12 84 SER A CA 1
ATOM 665 C C . SER A 1 84 ? 12.987 5.689 -24.309 1.00 59.12 84 SER A C 1
ATOM 667 O O . SER A 1 84 ? 13.049 6.688 -25.022 1.00 59.12 84 SER A O 1
ATOM 669 N N . GLU A 1 85 ? 12.369 4.580 -24.714 1.00 61.09 85 GLU A N 1
ATOM 670 C CA . GLU A 1 85 ? 11.762 4.399 -26.031 1.00 61.09 85 GLU A CA 1
ATOM 671 C C . GLU A 1 85 ? 10.499 5.254 -26.199 1.00 61.09 85 GLU A C 1
ATOM 673 O O . GLU A 1 85 ? 10.337 5.913 -27.222 1.00 61.09 85 GLU A O 1
ATOM 678 N N . ALA A 1 86 ? 9.652 5.365 -25.171 1.00 57.78 86 ALA A N 1
ATOM 679 C CA . ALA A 1 86 ? 8.514 6.284 -25.160 1.00 57.78 86 ALA A CA 1
ATOM 680 C C . ALA A 1 86 ? 8.958 7.759 -25.171 1.00 57.78 86 ALA A C 1
ATOM 682 O O . ALA A 1 86 ? 8.336 8.588 -25.842 1.00 57.78 86 ALA A O 1
ATOM 683 N N . ALA A 1 87 ? 10.050 8.101 -24.478 1.00 56.31 87 ALA A N 1
ATOM 684 C CA . ALA A 1 87 ? 10.653 9.431 -24.523 1.00 56.31 87 ALA A CA 1
ATOM 685 C C . ALA A 1 87 ? 11.277 9.729 -25.900 1.00 56.31 87 ALA A C 1
ATOM 687 O O . ALA A 1 87 ? 11.125 10.841 -26.410 1.00 56.31 87 ALA A O 1
ATOM 688 N N . ALA A 1 88 ? 11.909 8.739 -26.539 1.00 59.03 88 ALA A N 1
ATOM 689 C CA . ALA A 1 88 ? 12.447 8.838 -27.895 1.00 59.03 88 ALA A CA 1
ATOM 690 C C . ALA A 1 88 ? 11.331 8.952 -28.951 1.00 59.03 88 ALA A C 1
ATOM 692 O O . ALA A 1 88 ? 11.423 9.778 -29.860 1.00 59.03 88 ALA A O 1
ATOM 693 N N . ALA A 1 89 ? 10.242 8.195 -28.792 1.00 56.09 89 ALA A N 1
ATOM 694 C CA . ALA A 1 89 ? 9.055 8.242 -29.645 1.00 56.09 89 ALA A CA 1
ATOM 695 C C . ALA A 1 89 ? 8.264 9.552 -29.490 1.00 56.09 89 ALA A C 1
ATOM 697 O O . ALA A 1 89 ? 7.630 10.006 -30.442 1.00 56.09 89 ALA A O 1
ATOM 698 N N . SER A 1 90 ? 8.344 10.199 -28.321 1.00 57.19 90 SER A N 1
ATOM 699 C CA . SER A 1 90 ? 7.724 11.509 -28.070 1.00 57.19 90 SER A CA 1
ATOM 700 C C . SER A 1 90 ? 8.461 12.676 -28.737 1.00 57.19 90 SER A C 1
ATOM 702 O O . SER A 1 90 ? 7.978 13.804 -28.686 1.00 57.19 90 SER A O 1
ATOM 704 N N . GLY A 1 91 ? 9.596 12.425 -29.403 1.00 54.62 91 GLY A N 1
ATOM 705 C CA . GLY A 1 91 ? 10.126 13.325 -30.421 1.00 54.62 91 GLY A CA 1
ATOM 706 C C . GLY A 1 91 ? 10.381 14.758 -29.955 1.00 54.62 91 GLY A C 1
ATOM 707 O O . GLY A 1 91 ? 10.128 15.692 -30.716 1.00 54.62 91 GLY A O 1
ATOM 708 N N . THR A 1 92 ? 10.925 14.979 -28.755 1.00 49.19 92 THR A N 1
ATOM 709 C CA . THR A 1 92 ? 11.490 16.297 -28.432 1.00 49.19 92 THR A CA 1
ATOM 710 C C . THR A 1 92 ? 12.844 16.417 -29.123 1.00 49.19 92 THR A C 1
ATOM 712 O O . THR A 1 92 ? 13.905 16.235 -28.528 1.00 49.19 92 THR A O 1
ATOM 715 N N . THR A 1 93 ? 12.819 16.715 -30.422 1.00 45.03 93 THR A N 1
ATOM 716 C CA . THR A 1 93 ? 13.999 17.219 -31.118 1.00 45.03 93 THR A CA 1
ATOM 717 C C . THR A 1 93 ? 14.314 18.603 -30.545 1.00 45.03 93 THR A C 1
ATOM 719 O O . THR A 1 93 ? 13.850 19.636 -31.022 1.00 45.03 93 THR A O 1
ATOM 722 N N . THR A 1 94 ? 15.124 18.668 -29.488 1.00 47.53 94 THR A N 1
ATOM 723 C CA . THR A 1 94 ? 15.929 19.870 -29.273 1.00 47.53 94 THR A CA 1
ATOM 724 C C . THR A 1 94 ? 16.943 19.880 -30.408 1.00 47.53 94 THR A C 1
ATOM 726 O O . THR A 1 94 ? 18.049 19.350 -30.291 1.00 47.53 94 THR A O 1
ATOM 729 N N . ARG A 1 95 ? 16.555 20.460 -31.553 1.00 41.97 95 ARG A N 1
ATOM 730 C CA . ARG A 1 95 ? 17.531 20.939 -32.529 1.00 41.97 95 ARG A CA 1
ATOM 731 C C . ARG A 1 95 ? 18.483 21.827 -31.745 1.00 41.97 95 ARG A C 1
ATOM 733 O O . ARG A 1 95 ? 18.088 22.866 -31.222 1.00 41.97 95 ARG A O 1
ATOM 740 N N . ARG A 1 96 ? 19.729 21.377 -31.649 1.00 45.19 96 ARG A N 1
ATOM 741 C CA . ARG A 1 96 ? 20.875 22.119 -31.135 1.00 45.19 96 ARG A CA 1
ATOM 742 C C . ARG A 1 96 ? 21.091 23.326 -32.056 1.00 45.19 96 ARG A C 1
ATOM 744 O O . ARG A 1 96 ? 21.908 23.284 -32.967 1.00 45.19 96 ARG A O 1
ATOM 751 N N . GLY A 1 97 ? 20.268 24.360 -31.890 1.00 41.25 97 GLY A N 1
ATOM 752 C CA . GLY A 1 97 ? 20.434 25.650 -32.540 1.00 41.25 97 GLY A CA 1
ATOM 753 C C . GLY A 1 97 ? 21.662 26.312 -31.941 1.00 41.25 97 GLY A C 1
ATOM 754 O O . GLY A 1 97 ? 21.665 26.653 -30.761 1.00 41.25 97 GLY A O 1
ATOM 755 N N . GLY A 1 98 ? 22.727 26.418 -32.734 1.00 40.16 98 GLY A N 1
ATOM 756 C CA . GLY A 1 98 ? 23.916 27.171 -32.364 1.00 40.16 98 GLY A CA 1
ATOM 757 C C . GLY A 1 98 ? 23.546 28.627 -32.101 1.00 40.16 98 GLY A C 1
ATOM 758 O O . GLY A 1 98 ? 22.946 29.282 -32.950 1.00 40.16 98 GLY A O 1
ATOM 759 N N . LEU A 1 99 ? 23.898 29.122 -30.917 1.00 43.31 99 LEU A N 1
ATOM 760 C CA . LEU A 1 99 ? 23.835 30.539 -30.587 1.00 43.31 99 LEU A CA 1
ATOM 761 C C . LEU A 1 99 ? 25.019 31.230 -31.275 1.00 43.31 99 LEU A C 1
ATOM 763 O O . LEU A 1 99 ? 26.145 31.181 -30.784 1.00 43.31 99 LEU A O 1
ATOM 767 N N . GLY A 1 100 ? 24.768 31.821 -32.442 1.00 36.91 100 GLY A N 1
ATOM 768 C CA . GLY A 1 100 ? 25.663 32.805 -33.044 1.00 36.91 100 GLY A CA 1
ATOM 769 C C . GLY A 1 100 ? 25.479 34.143 -32.334 1.00 36.91 100 GLY A C 1
ATOM 770 O O . GLY A 1 100 ? 24.365 34.657 -32.275 1.00 36.91 100 GLY A O 1
ATOM 771 N N . TYR A 1 101 ? 26.560 34.676 -31.773 1.00 38.19 101 TYR A N 1
ATOM 772 C CA . TYR A 1 101 ? 26.627 36.053 -31.300 1.00 38.19 101 TYR A CA 1
ATOM 773 C C . TYR A 1 101 ? 26.818 36.972 -32.514 1.00 38.19 101 TYR A C 1
ATOM 775 O O . TYR A 1 101 ? 27.649 36.698 -33.382 1.00 38.19 101 TYR A O 1
ATOM 783 N N . GLY A 1 102 ? 26.022 38.032 -32.580 1.00 45.41 102 GLY A N 1
ATOM 784 C CA . GLY A 1 102 ? 26.162 39.157 -33.500 1.00 45.41 102 GLY A CA 1
ATOM 785 C C . GLY A 1 102 ? 26.106 40.446 -32.704 1.00 45.41 102 GLY A C 1
ATOM 786 O O . GLY A 1 102 ? 25.430 40.432 -31.649 1.00 45.41 102 GLY A O 1
#

Organism: Noccaea caerulescens (NCBI:txid107243)

Secondary structure (DSSP, 8-state):
--HHHHHHHIIIII-----TTS-SSEEE----HHHHHHHSEEE-GGG--TTS-HHHHHHHHHHHHHHHHHHHHHHSTHHHHHHHHHHHHTT-----------

InterPro domains:
  IPR007259 Gamma-tubulin complex component protein [PTHR19302] (1-90)
  IPR041470 Gamma tubulin complex component protein, N-terminal [PF17681] (1-84)